Protein AF-A0A4U7D813-F1 (afdb_monomer_lite)

Sequence (169 aa):
VTGLTIDGTGNRTRDPEAARRRAEEAAQGSETESWDTNIQLGYGYGDAGIRGLNAPGLFIDDVAIDTNASGVLLRDGSDAVIRDIEVNGTGEWDDGFMGITGMESRVTVTNGTFTNGRDGIYLHRADGSIVRNSTFRRNRYGVHLMYTGDALIADNSFRDEIFAGITVM

Foldseek 3Di:
DADEEFEDQDQFQADVVLQVVCCVVCVVDDPVVVVLSNCCRRHQPGGEREEAAVAAEAEAEHYEYEDQHEDYHYDDAYEYEHELYEYAHDLDQVSGAEPYEADCYAYEYAAYEAEDYAEPYEYAVREQHEHANYEYYNYCEDYEAHVYYNYHYYHYHYDHHPHYPYDHD

Secondary structure (DSSP, 8-state):
-EEEEE----S-SS-HHHHHHHHHHHTTS-HHHHHHHHHHHHHHSS-EEEEEES-TTEEEEEEEEE-SSEEEEEESS-EEEEEEEEEE--SSTTTS--SEEEES-EEEEES-EEESSSEEEEEES-TT-EEES-EEES-SEEEEEES--S-EEES-EEES-SSEEEEE-

pLDDT: mean 89.69, std 14.33, range [49.78, 98.94]

Radius of gyration: 14.77 Å; chains: 1; bounding box: 44×34×33 Å

Structure (mmCIF, N/CA/C/O backbone):
data_AF-A0A4U7D813-F1
#
_entry.id   AF-A0A4U7D813-F1
#
loop_
_atom_site.group_PDB
_atom_site.id
_atom_site.type_symbol
_atom_site.label_atom_id
_atom_site.label_alt_id
_atom_site.label_comp_id
_atom_site.label_asym_id
_atom_site.label_entity_id
_atom_site.label_seq_id
_atom_site.pdbx_PDB_ins_code
_atom_site.Cartn_x
_atom_site.Cartn_y
_atom_site.Cartn_z
_atom_site.occupancy
_atom_site.B_iso_or_equiv
_atom_site.auth_seq_id
_atom_site.auth_comp_id
_atom_site.auth_asym_id
_atom_site.auth_atom_id
_atom_site.pdbx_PDB_model_num
ATOM 1 N N . VAL A 1 1 ? -3.613 5.170 14.139 1.00 94.06 1 VAL A N 1
ATOM 2 C CA . VAL A 1 1 ? -3.940 6.564 13.765 1.00 94.06 1 VAL A CA 1
ATOM 3 C C . VAL A 1 1 ? -5.321 6.594 13.138 1.00 94.06 1 VAL A C 1
ATOM 5 O O . VAL A 1 1 ? -5.686 5.597 12.526 1.00 94.06 1 VAL A O 1
ATOM 8 N N . THR A 1 2 ? -6.085 7.674 13.319 1.00 97.81 2 THR A N 1
ATOM 9 C CA . THR A 1 2 ? -7.425 7.788 12.725 1.00 97.81 2 THR A CA 1
ATOM 10 C C . THR A 1 2 ? -7.845 9.229 12.452 1.00 97.81 2 THR A C 1
ATOM 12 O O . THR A 1 2 ? -7.371 10.124 13.157 1.00 97.81 2 THR A O 1
ATOM 15 N N . GLY A 1 3 ? -8.693 9.440 11.440 1.00 97.06 3 GLY A N 1
ATOM 16 C CA . GLY A 1 3 ? -9.300 10.728 11.090 1.00 97.06 3 GLY A CA 1
ATOM 17 C C . GLY A 1 3 ? -8.311 11.733 10.503 1.00 97.06 3 GLY A C 1
ATOM 18 O O . GLY A 1 3 ? -8.385 12.923 10.814 1.00 97.06 3 GLY A O 1
ATOM 19 N N . LEU A 1 4 ? -7.324 11.258 9.737 1.00 98.00 4 LEU A N 1
ATOM 20 C CA . LEU A 1 4 ? -6.238 12.094 9.216 1.00 98.00 4 LEU A CA 1
ATOM 21 C C . LEU A 1 4 ? -6.374 12.335 7.712 1.00 98.00 4 LEU A C 1
ATOM 23 O O . LEU A 1 4 ? -6.692 11.429 6.949 1.00 98.00 4 LEU A O 1
ATOM 27 N N . THR A 1 5 ? -6.013 13.541 7.283 1.00 98.12 5 THR A N 1
ATOM 28 C CA . THR A 1 5 ? -5.719 13.854 5.882 1.00 98.12 5 THR A CA 1
ATOM 29 C C . THR A 1 5 ? -4.242 14.203 5.778 1.00 98.12 5 THR A C 1
ATOM 31 O O . THR A 1 5 ? -3.755 15.049 6.529 1.00 98.12 5 THR A O 1
ATOM 34 N N . ILE A 1 6 ? -3.527 13.516 4.894 1.00 97.75 6 ILE A N 1
ATOM 35 C CA . ILE A 1 6 ? -2.086 13.656 4.698 1.00 97.75 6 ILE A CA 1
ATOM 36 C C . ILE A 1 6 ? -1.843 14.138 3.269 1.00 97.75 6 ILE A C 1
ATOM 38 O O . ILE A 1 6 ? -2.265 13.494 2.311 1.00 97.75 6 ILE A O 1
ATOM 42 N N . ASP A 1 7 ? -1.124 15.248 3.143 1.00 94.19 7 ASP A N 1
ATOM 43 C CA . ASP A 1 7 ? -0.600 15.772 1.885 1.00 94.19 7 ASP A CA 1
ATOM 44 C C . ASP A 1 7 ? 0.922 15.988 1.995 1.00 94.19 7 ASP A C 1
ATOM 46 O O . ASP A 1 7 ? 1.508 15.912 3.078 1.00 94.19 7 ASP A O 1
ATOM 50 N N . GLY A 1 8 ? 1.596 16.192 0.859 1.00 80.56 8 GLY A N 1
ATOM 51 C CA . GLY A 1 8 ? 3.001 16.615 0.856 1.00 80.56 8 GLY A CA 1
ATOM 52 C C . GLY A 1 8 ? 3.993 15.577 1.394 1.00 80.56 8 GLY A C 1
ATOM 53 O O . GLY A 1 8 ? 4.974 15.935 2.041 1.00 80.56 8 GLY A O 1
ATOM 54 N N . THR A 1 9 ? 3.789 14.293 1.095 1.00 83.62 9 THR A N 1
ATOM 55 C CA . THR A 1 9 ? 4.578 13.156 1.616 1.00 83.62 9 THR A CA 1
ATOM 56 C C . THR A 1 9 ? 6.061 13.122 1.219 1.00 83.62 9 THR A C 1
ATOM 58 O O . THR A 1 9 ? 6.755 12.189 1.605 1.00 83.62 9 THR A O 1
ATOM 61 N N . GLY A 1 10 ? 6.549 14.092 0.438 1.00 83.25 10 GLY A N 1
ATOM 62 C CA . GLY A 1 10 ? 7.838 14.034 -0.260 1.00 83.25 10 GLY A CA 1
ATOM 63 C C . GLY A 1 10 ? 7.727 13.331 -1.615 1.00 83.25 10 GLY A C 1
ATOM 64 O O . GLY A 1 10 ? 6.715 12.698 -1.895 1.00 83.25 10 GLY A O 1
ATOM 65 N N . ASN A 1 11 ? 8.747 13.472 -2.470 1.00 83.31 11 ASN A N 1
ATOM 66 C CA . ASN A 1 11 ? 8.736 13.001 -3.864 1.00 83.31 11 ASN A CA 1
ATOM 67 C C . ASN A 1 11 ? 9.762 11.896 -4.162 1.00 83.31 11 ASN A C 1
ATOM 69 O O . ASN A 1 11 ? 9.973 11.540 -5.324 1.00 83.31 11 ASN A O 1
ATOM 73 N N . ARG A 1 12 ? 10.439 11.359 -3.141 1.00 81.81 12 ARG A N 1
ATOM 74 C CA . ARG A 1 12 ? 11.430 10.303 -3.340 1.00 81.81 12 ARG A CA 1
ATOM 75 C C . ARG A 1 12 ? 10.734 8.952 -3.455 1.00 81.81 12 ARG A C 1
ATOM 77 O O . ARG A 1 12 ? 10.536 8.269 -2.460 1.00 81.81 12 ARG A O 1
ATOM 84 N N . THR A 1 13 ? 10.401 8.536 -4.671 1.00 76.00 13 THR A N 1
ATOM 85 C CA . THR A 1 13 ? 9.766 7.228 -4.919 1.00 76.00 13 THR A CA 1
ATOM 86 C C . THR A 1 13 ? 10.737 6.060 -4.725 1.00 76.00 13 THR A C 1
ATOM 88 O O . THR A 1 13 ? 10.358 5.024 -4.196 1.00 76.00 13 THR A O 1
ATOM 91 N N . ARG A 1 14 ? 12.020 6.228 -5.067 1.00 77.19 14 ARG A N 1
ATOM 92 C CA . ARG A 1 14 ? 13.099 5.268 -4.768 1.00 77.19 14 ARG A CA 1
ATOM 93 C C . ARG A 1 14 ? 14.258 5.970 -4.070 1.00 77.19 14 ARG A C 1
ATOM 95 O O . ARG A 1 14 ? 14.617 7.073 -4.474 1.00 77.19 14 ARG A O 1
ATOM 102 N N . ASP A 1 15 ? 14.871 5.335 -3.071 1.00 70.44 15 ASP A N 1
ATOM 103 C CA . ASP A 1 15 ? 16.081 5.857 -2.424 1.00 70.44 15 ASP A CA 1
ATOM 104 C C . ASP A 1 15 ? 17.351 5.391 -3.170 1.00 70.44 15 ASP A C 1
ATOM 106 O O . ASP A 1 15 ? 17.708 4.208 -3.107 1.00 70.44 15 ASP A O 1
ATOM 110 N N . PRO A 1 16 ? 18.053 6.297 -3.882 1.00 64.81 16 PRO A N 1
ATOM 111 C CA . PRO A 1 16 ? 19.234 5.942 -4.660 1.00 64.81 16 PRO A CA 1
ATOM 112 C C . PRO A 1 16 ? 20.452 5.579 -3.797 1.00 64.81 16 PRO A C 1
ATOM 114 O O . PRO A 1 16 ? 21.296 4.811 -4.258 1.00 64.81 16 PRO A O 1
ATOM 117 N N . GLU A 1 17 ? 20.567 6.082 -2.563 1.00 64.81 17 GLU A N 1
ATOM 118 C CA . GLU A 1 17 ? 21.676 5.735 -1.663 1.00 64.81 17 GLU A CA 1
ATOM 119 C C . GLU A 1 17 ? 21.472 4.357 -1.037 1.00 64.81 17 GLU A C 1
ATOM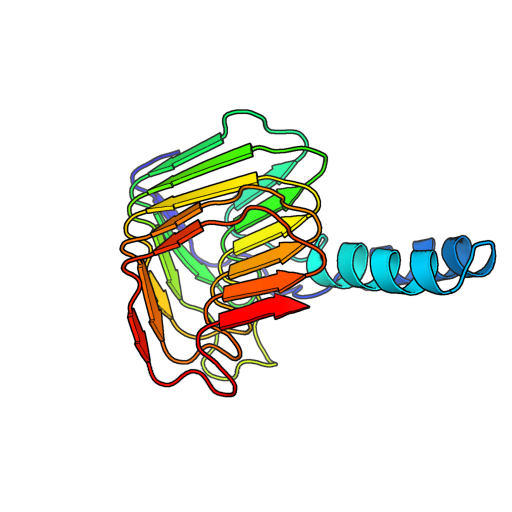 121 O O . GLU A 1 17 ? 22.415 3.563 -0.972 1.00 64.81 17 GLU A O 1
ATOM 126 N N . ALA A 1 18 ? 20.235 4.038 -0.639 1.00 62.31 18 ALA A N 1
ATOM 127 C CA . ALA A 1 18 ? 19.882 2.696 -0.185 1.00 62.31 18 ALA A CA 1
ATOM 128 C C . ALA A 1 18 ? 20.141 1.656 -1.287 1.00 62.31 18 ALA A C 1
ATOM 130 O O . ALA A 1 18 ? 20.761 0.626 -1.018 1.00 62.31 18 ALA A O 1
ATOM 131 N N . ALA A 1 19 ? 19.748 1.964 -2.528 1.00 60.00 19 ALA A N 1
ATOM 132 C CA . ALA A 1 19 ? 20.030 1.122 -3.686 1.00 60.00 19 ALA A CA 1
ATOM 133 C C . ALA A 1 19 ? 21.544 0.946 -3.928 1.00 60.00 19 ALA A C 1
ATOM 135 O O . ALA A 1 19 ? 22.003 -0.174 -4.142 1.00 60.00 19 ALA A O 1
ATOM 136 N N . ARG A 1 20 ? 22.344 2.023 -3.838 1.00 62.91 20 ARG A N 1
ATOM 137 C CA . ARG A 1 20 ? 23.806 1.974 -4.040 1.00 62.91 20 ARG A CA 1
ATOM 138 C C . ARG A 1 20 ? 24.540 1.145 -2.988 1.00 62.91 20 ARG A C 1
ATOM 140 O O . ARG A 1 20 ? 25.268 0.227 -3.348 1.00 62.91 20 ARG A O 1
ATOM 147 N N . ARG A 1 21 ? 24.325 1.443 -1.703 1.00 63.28 21 ARG A N 1
ATOM 148 C CA . ARG A 1 21 ? 25.046 0.820 -0.576 1.00 63.28 21 ARG A CA 1
ATOM 149 C C . ARG A 1 21 ? 24.905 -0.701 -0.554 1.00 63.28 21 ARG A C 1
ATOM 151 O O . ARG A 1 21 ? 25.781 -1.398 -0.069 1.00 63.28 21 ARG A O 1
ATOM 158 N N . ARG A 1 22 ? 23.793 -1.224 -1.065 1.00 57.97 22 ARG A N 1
ATOM 159 C CA . ARG A 1 22 ? 23.518 -2.661 -1.065 1.00 57.97 22 ARG A CA 1
ATOM 160 C C . ARG A 1 22 ? 23.731 -3.323 -2.423 1.00 57.97 22 ARG A C 1
ATOM 162 O O . ARG A 1 22 ? 23.943 -4.524 -2.428 1.00 57.97 22 ARG A O 1
ATOM 169 N N . ALA A 1 23 ? 23.778 -2.593 -3.543 1.00 57.34 23 ALA A N 1
ATOM 170 C CA . ALA A 1 23 ? 24.362 -3.128 -4.780 1.00 57.34 23 ALA A CA 1
ATOM 171 C C . ALA A 1 23 ? 25.821 -3.576 -4.548 1.00 57.34 23 ALA A C 1
ATOM 173 O O . ALA A 1 23 ? 26.259 -4.589 -5.086 1.00 57.34 23 ALA A O 1
ATOM 174 N N . GLU A 1 24 ? 26.539 -2.866 -3.674 1.00 61.91 24 GLU A N 1
ATOM 175 C CA . GLU A 1 24 ? 27.885 -3.226 -3.208 1.00 61.91 24 GLU A CA 1
ATOM 176 C C . GLU A 1 24 ? 27.910 -4.488 -2.318 1.00 61.91 24 GLU A C 1
ATOM 178 O O . GLU A 1 24 ? 28.897 -5.226 -2.318 1.00 61.91 24 GLU A O 1
ATOM 183 N N . GLU A 1 25 ? 26.827 -4.776 -1.591 1.00 57.34 25 GLU A N 1
ATOM 184 C CA . GLU A 1 25 ? 26.694 -5.979 -0.755 1.00 57.34 25 GLU A CA 1
ATOM 185 C C . GLU A 1 25 ? 26.150 -7.187 -1.531 1.00 57.34 25 GLU A C 1
ATOM 187 O O . GLU A 1 25 ? 26.636 -8.300 -1.360 1.00 57.34 25 GLU A O 1
ATOM 192 N N . ALA A 1 26 ? 25.194 -6.978 -2.438 1.00 52.91 26 ALA A N 1
ATOM 193 C CA . ALA A 1 26 ? 24.632 -8.000 -3.317 1.00 52.91 26 ALA A CA 1
ATOM 194 C C . ALA A 1 26 ? 25.655 -8.507 -4.345 1.00 52.91 26 ALA A C 1
ATOM 196 O O . ALA A 1 26 ? 25.600 -9.670 -4.731 1.00 52.91 26 ALA A O 1
ATOM 197 N N . ALA A 1 27 ? 26.643 -7.686 -4.724 1.00 59.50 27 ALA A N 1
ATOM 198 C CA . ALA A 1 27 ? 27.811 -8.129 -5.490 1.00 59.50 27 ALA A CA 1
ATOM 199 C C . ALA A 1 27 ? 28.643 -9.219 -4.772 1.00 59.50 27 ALA A C 1
ATOM 201 O O . ALA A 1 27 ? 29.534 -9.807 -5.383 1.00 59.50 27 ALA A O 1
ATOM 202 N N . GLN A 1 28 ? 28.361 -9.493 -3.492 1.00 59.00 28 GLN A N 1
ATOM 203 C CA . GLN A 1 28 ? 28.998 -10.532 -2.680 1.00 59.00 28 GLN A CA 1
ATOM 204 C C . GLN A 1 28 ? 28.072 -11.746 -2.414 1.00 59.00 28 GLN A C 1
ATOM 206 O O . GLN A 1 28 ? 28.508 -12.684 -1.749 1.00 59.00 28 GLN A O 1
ATOM 211 N N . GLY A 1 29 ? 26.830 -11.754 -2.930 1.00 53.19 29 GLY A N 1
ATOM 212 C CA . GLY A 1 29 ? 25.809 -12.804 -2.732 1.00 53.19 29 GLY A CA 1
ATOM 213 C C . GLY A 1 29 ? 25.258 -13.410 -4.038 1.00 53.19 29 GLY A C 1
ATOM 214 O O . GLY A 1 29 ? 25.739 -13.101 -5.128 1.00 53.19 29 GLY A O 1
ATOM 215 N N . SER A 1 30 ? 24.267 -14.308 -3.951 1.00 52.62 30 SER A N 1
ATOM 216 C CA . SER A 1 30 ? 23.694 -15.019 -5.117 1.00 52.62 30 SER A CA 1
ATOM 217 C C . SER A 1 30 ? 22.715 -14.165 -5.955 1.00 52.62 30 SER A C 1
ATOM 219 O O . SER A 1 30 ? 22.130 -13.200 -5.464 1.00 52.62 30 SER A O 1
ATOM 221 N N . GLU A 1 31 ? 22.480 -14.519 -7.231 1.00 51.88 31 GLU A N 1
ATOM 222 C CA . GLU A 1 31 ? 21.606 -13.752 -8.152 1.00 51.88 31 GLU A CA 1
ATOM 223 C C . GLU A 1 31 ? 20.151 -13.604 -7.663 1.00 51.88 31 GLU A C 1
ATOM 225 O O . GLU A 1 31 ? 19.519 -12.570 -7.893 1.00 51.88 31 GLU A O 1
ATOM 230 N N . THR A 1 32 ? 19.615 -14.606 -6.961 1.00 49.78 32 THR A N 1
ATOM 231 C CA . THR A 1 32 ? 18.248 -14.576 -6.411 1.00 49.78 32 THR A CA 1
ATOM 232 C C . THR A 1 32 ? 18.147 -13.640 -5.203 1.00 49.78 32 THR A C 1
ATOM 234 O O . THR A 1 32 ? 17.170 -12.905 -5.082 1.00 49.78 32 THR A O 1
ATOM 237 N N . GLU A 1 33 ? 19.184 -13.593 -4.358 1.00 55.56 33 GLU A N 1
ATOM 238 C CA . GLU A 1 33 ? 19.300 -12.616 -3.264 1.00 55.56 33 GLU A CA 1
ATOM 239 C C . GLU A 1 33 ? 19.462 -11.190 -3.808 1.00 55.56 33 GLU A C 1
ATOM 241 O O . GLU A 1 33 ? 18.896 -10.252 -3.254 1.00 55.56 33 GLU A O 1
ATOM 246 N N . SER A 1 34 ? 20.166 -11.020 -4.930 1.00 57.56 34 SER A N 1
ATOM 247 C CA . SER A 1 34 ? 20.371 -9.732 -5.609 1.00 57.56 34 SER A CA 1
ATOM 248 C C . SER A 1 34 ? 19.060 -9.093 -6.091 1.00 57.56 34 SER A C 1
ATOM 250 O O . SER A 1 34 ? 18.834 -7.898 -5.879 1.00 57.56 34 SER A O 1
ATOM 252 N N . TRP A 1 35 ? 18.161 -9.866 -6.710 1.00 53.62 35 TRP A N 1
ATOM 253 C CA . TRP A 1 35 ? 16.882 -9.339 -7.198 1.00 53.62 35 TRP A CA 1
ATOM 254 C C . TRP A 1 35 ? 15.901 -9.017 -6.062 1.00 53.62 35 TRP A C 1
ATOM 256 O O . TRP A 1 35 ? 15.318 -7.932 -6.053 1.00 53.62 35 TRP A O 1
ATOM 266 N N . ASP A 1 36 ? 15.773 -9.916 -5.082 1.00 64.50 36 ASP A N 1
ATOM 267 C CA . ASP A 1 36 ? 14.957 -9.714 -3.874 1.00 64.50 36 ASP A CA 1
ATOM 268 C C . ASP A 1 36 ? 15.396 -8.433 -3.142 1.00 64.50 36 ASP A C 1
ATOM 270 O O . ASP A 1 36 ? 14.598 -7.537 -2.867 1.00 64.50 36 ASP A O 1
ATOM 274 N N . THR A 1 37 ? 16.710 -8.268 -2.986 1.00 58.22 37 THR A N 1
ATOM 275 C CA . THR A 1 37 ? 17.334 -7.076 -2.405 1.00 58.22 37 THR A CA 1
ATOM 276 C C . THR A 1 37 ? 17.029 -5.807 -3.212 1.00 58.22 37 THR A C 1
ATOM 278 O O . THR A 1 37 ? 16.680 -4.775 -2.636 1.00 58.22 37 THR A O 1
ATOM 281 N N . ASN A 1 38 ? 17.090 -5.856 -4.548 1.00 60.94 38 ASN A N 1
ATOM 282 C CA . ASN A 1 38 ? 16.768 -4.708 -5.408 1.00 60.94 38 ASN A CA 1
ATOM 283 C C . ASN A 1 38 ? 15.314 -4.239 -5.262 1.00 60.94 38 ASN A C 1
ATOM 285 O O . ASN A 1 38 ? 15.048 -3.035 -5.288 1.00 60.94 38 ASN A O 1
ATOM 289 N N . ILE A 1 39 ? 14.377 -5.170 -5.094 1.00 65.50 39 ILE A N 1
ATOM 290 C CA . ILE A 1 39 ? 12.973 -4.857 -4.828 1.00 65.50 39 ILE A CA 1
ATOM 291 C C . ILE A 1 39 ? 12.814 -4.225 -3.449 1.00 65.50 39 ILE A C 1
ATOM 293 O O . ILE A 1 39 ? 12.203 -3.161 -3.339 1.00 65.50 39 ILE A O 1
ATOM 297 N N . GLN A 1 40 ? 13.410 -4.821 -2.417 1.00 63.00 40 GLN A N 1
ATOM 298 C CA . GLN A 1 40 ? 13.321 -4.298 -1.056 1.00 63.00 40 GLN A CA 1
ATOM 299 C C . GLN A 1 40 ? 13.865 -2.878 -0.931 1.00 63.00 40 GLN A C 1
ATOM 301 O O . GLN A 1 40 ? 13.299 -2.040 -0.232 1.00 63.00 40 GLN A O 1
ATOM 306 N N . LEU A 1 41 ? 14.939 -2.567 -1.649 1.00 59.50 41 LEU A N 1
ATOM 307 C CA . LEU A 1 41 ? 15.565 -1.249 -1.601 1.00 59.50 41 LEU A CA 1
ATOM 308 C C . LEU A 1 41 ? 14.872 -0.246 -2.508 1.00 59.50 41 LEU A C 1
ATOM 310 O O . LEU A 1 41 ? 14.638 0.897 -2.117 1.00 59.50 41 LEU A O 1
ATOM 314 N N . GLY A 1 42 ? 14.520 -0.691 -3.714 1.00 66.25 42 GLY A N 1
ATOM 315 C CA . GLY A 1 42 ? 13.818 0.123 -4.687 1.00 66.25 42 GLY A CA 1
ATOM 316 C C . GLY A 1 42 ? 12.422 0.497 -4.211 1.00 66.25 42 GLY A C 1
ATOM 317 O O . GLY A 1 42 ? 11.986 1.602 -4.509 1.00 66.25 42 GLY A O 1
ATOM 318 N N . TYR A 1 43 ? 11.736 -0.386 -3.478 1.00 79.12 43 TYR A N 1
ATOM 319 C CA . TYR A 1 43 ? 10.355 -0.188 -3.035 1.00 79.12 43 TYR A CA 1
ATOM 320 C C . TYR A 1 43 ? 10.191 0.122 -1.549 1.00 79.12 43 TYR A C 1
ATOM 322 O O . TYR A 1 43 ? 9.235 0.788 -1.166 1.00 79.12 43 TYR A O 1
ATOM 330 N N . GLY A 1 44 ? 11.150 -0.263 -0.712 1.00 77.69 44 GLY A N 1
ATOM 331 C CA . GLY A 1 44 ? 11.031 -0.140 0.736 1.00 77.69 44 GLY A CA 1
ATOM 332 C C . GLY A 1 44 ? 11.613 1.129 1.367 1.00 77.69 44 GLY A C 1
ATOM 333 O O . GLY A 1 44 ? 11.529 1.285 2.579 1.00 77.69 44 GLY A O 1
ATOM 334 N N . TYR A 1 45 ? 12.269 2.020 0.626 1.00 81.75 45 TYR A N 1
ATOM 335 C CA . TYR A 1 45 ? 13.003 3.150 1.235 1.00 81.75 45 TYR A CA 1
ATOM 336 C C . TYR A 1 45 ? 12.583 4.527 0.704 1.00 81.75 45 TYR A C 1
ATOM 338 O O . TYR A 1 45 ? 13.148 5.545 1.103 1.00 81.75 45 TYR A O 1
ATOM 346 N N . GLY A 1 46 ? 11.569 4.570 -0.162 1.00 85.06 46 GLY A N 1
ATOM 347 C CA . GLY A 1 46 ? 10.969 5.814 -0.628 1.00 85.06 46 GLY A CA 1
ATOM 348 C C . GLY A 1 46 ? 10.180 6.544 0.460 1.00 85.06 46 GLY A C 1
ATOM 349 O O . GLY A 1 46 ? 9.848 5.996 1.515 1.00 85.06 46 GLY A O 1
ATOM 350 N N . ASP A 1 47 ? 9.894 7.811 0.200 1.00 92.50 47 ASP A N 1
ATOM 351 C CA . ASP A 1 47 ? 8.973 8.663 0.946 1.00 92.50 47 ASP A CA 1
ATOM 352 C C . ASP A 1 47 ? 7.592 8.013 1.095 1.00 92.50 47 ASP A C 1
ATOM 354 O O . ASP A 1 47 ? 7.153 7.232 0.244 1.00 92.50 47 ASP A O 1
ATOM 358 N N . ALA A 1 48 ? 6.943 8.275 2.231 1.00 95.62 48 ALA A N 1
ATOM 359 C CA . ALA A 1 48 ? 5.612 7.756 2.495 1.00 95.62 48 ALA A CA 1
ATOM 360 C C . ALA A 1 48 ? 4.815 8.668 3.427 1.00 95.62 48 ALA A C 1
ATOM 362 O O . ALA A 1 48 ? 5.396 9.271 4.330 1.00 95.62 48 ALA A O 1
ATOM 363 N N . GLY A 1 49 ? 3.492 8.697 3.257 1.00 96.75 49 GLY A N 1
ATOM 364 C CA . GLY A 1 49 ? 2.594 9.377 4.194 1.00 96.75 49 GLY A CA 1
ATOM 365 C C . GLY A 1 49 ? 2.627 8.749 5.588 1.00 96.75 49 GLY A C 1
ATOM 366 O O . GLY A 1 49 ? 2.733 9.454 6.589 1.00 96.75 49 GLY A O 1
ATOM 367 N N . ILE A 1 50 ? 2.608 7.415 5.660 1.00 97.38 50 ILE A N 1
ATOM 368 C CA . ILE A 1 50 ? 2.762 6.662 6.911 1.00 97.38 50 ILE A CA 1
ATOM 369 C C . ILE A 1 50 ? 3.842 5.595 6.733 1.00 97.38 50 ILE A C 1
ATOM 371 O O . ILE A 1 50 ? 3.769 4.774 5.821 1.00 97.38 50 ILE A O 1
ATOM 375 N N . ARG A 1 51 ? 4.824 5.565 7.642 1.00 95.81 51 ARG A N 1
ATOM 376 C CA . ARG A 1 51 ? 5.827 4.492 7.723 1.00 95.81 51 ARG A CA 1
ATOM 377 C C . ARG A 1 51 ? 5.653 3.688 9.008 1.00 95.81 51 ARG A C 1
ATOM 379 O O . ARG A 1 51 ? 5.721 4.253 10.096 1.00 95.81 51 ARG A O 1
ATOM 386 N N . GLY A 1 52 ? 5.476 2.378 8.875 1.00 96.50 52 GLY A N 1
ATOM 387 C CA . GLY A 1 52 ? 5.578 1.411 9.967 1.00 96.50 52 GLY A CA 1
ATOM 388 C C . GLY A 1 52 ? 6.879 0.629 9.829 1.00 96.50 52 GLY A C 1
ATOM 389 O O . GLY A 1 52 ? 7.026 -0.164 8.904 1.00 96.50 52 GLY A O 1
ATOM 390 N N . LEU A 1 53 ? 7.838 0.881 10.716 1.00 95.25 53 LEU A N 1
ATOM 391 C CA . LEU A 1 53 ? 9.128 0.189 10.743 1.00 95.25 53 LEU A CA 1
ATOM 392 C C . LEU A 1 53 ? 9.216 -0.560 12.068 1.00 95.25 53 LEU A C 1
ATOM 394 O O . LEU A 1 53 ? 9.194 0.092 13.114 1.00 95.25 53 LEU A O 1
ATOM 398 N N . ASN A 1 54 ? 9.272 -1.895 12.028 1.00 95.88 54 ASN A N 1
ATOM 399 C CA . ASN A 1 54 ? 9.163 -2.736 13.225 1.00 95.88 54 ASN A CA 1
ATOM 400 C C . ASN A 1 54 ? 7.967 -2.312 14.109 1.00 95.88 54 ASN A C 1
ATOM 402 O O . ASN A 1 54 ? 8.098 -2.026 15.301 1.00 95.88 54 ASN A O 1
ATOM 406 N N . ALA A 1 55 ? 6.801 -2.184 13.476 1.00 96.88 55 ALA A N 1
ATOM 407 C CA . ALA A 1 55 ? 5.587 -1.638 14.067 1.00 96.88 55 ALA A CA 1
ATOM 408 C C . ALA A 1 55 ? 4.477 -2.701 14.089 1.00 96.88 55 ALA A C 1
ATOM 410 O O . ALA A 1 55 ? 3.559 -2.636 13.269 1.00 96.88 55 ALA A O 1
ATOM 411 N N . PRO A 1 56 ? 4.555 -3.698 14.989 1.00 95.75 56 PRO A N 1
ATOM 412 C CA . PRO A 1 56 ? 3.502 -4.692 15.107 1.00 95.75 56 PRO A CA 1
ATOM 413 C C . PRO A 1 56 ? 2.217 -4.074 15.675 1.00 95.75 56 PRO A C 1
ATOM 415 O O . PRO A 1 56 ? 2.263 -3.231 16.576 1.00 95.75 56 PRO A O 1
ATOM 418 N N . GLY A 1 57 ? 1.063 -4.501 15.165 1.00 95.00 57 GLY A N 1
ATOM 419 C CA . GLY A 1 57 ? -0.251 -4.023 15.592 1.00 95.00 57 GLY A CA 1
ATOM 420 C C . GLY A 1 57 ? -0.594 -2.596 15.157 1.00 95.00 57 GLY A C 1
ATOM 421 O O . GLY A 1 57 ? -1.411 -1.939 15.812 1.00 95.00 57 GLY A O 1
ATOM 422 N N . LEU A 1 58 ? 0.009 -2.081 14.079 1.00 98.31 58 LEU A N 1
ATOM 423 C CA . LEU A 1 58 ? -0.328 -0.754 13.569 1.00 98.31 58 LEU A CA 1
ATOM 424 C C . LEU A 1 58 ? -1.781 -0.730 13.071 1.00 98.31 58 LEU A C 1
ATOM 426 O O . LEU A 1 58 ? -2.175 -1.480 12.185 1.00 98.31 58 LEU A O 1
ATOM 430 N N . PHE A 1 59 ? -2.582 0.182 13.610 1.00 98.56 59 PHE A N 1
ATOM 431 C CA . PHE A 1 59 ? -3.961 0.385 13.175 1.00 98.56 59 PHE A CA 1
ATOM 432 C C . PHE A 1 59 ? -4.104 1.725 12.451 1.00 98.56 59 PHE A C 1
ATOM 434 O O . PHE A 1 59 ? -3.746 2.764 13.014 1.00 98.56 59 PHE A O 1
ATOM 441 N N . ILE A 1 60 ? -4.610 1.710 11.219 1.00 98.69 60 ILE A N 1
ATOM 442 C CA . ILE A 1 60 ? -4.894 2.892 10.391 1.00 98.69 60 ILE A CA 1
ATOM 443 C C . ILE A 1 60 ? -6.380 2.843 10.034 1.00 98.69 60 ILE A C 1
ATOM 445 O O . ILE A 1 60 ? -6.848 1.834 9.517 1.00 98.69 60 ILE A O 1
ATOM 449 N N . ASP A 1 61 ? -7.122 3.902 10.335 1.00 98.81 61 ASP A N 1
ATOM 450 C CA . ASP A 1 61 ? -8.584 3.905 10.232 1.00 98.81 61 ASP A CA 1
ATOM 451 C C . ASP A 1 61 ? -9.078 5.282 9.808 1.00 98.81 61 ASP A C 1
ATOM 453 O O . ASP A 1 61 ? -8.770 6.241 10.507 1.00 98.81 61 ASP A O 1
ATOM 457 N N . ASP A 1 62 ? -9.833 5.404 8.721 1.00 98.75 62 ASP A N 1
ATOM 458 C CA . ASP A 1 62 ? -10.325 6.706 8.236 1.00 98.75 62 ASP A CA 1
ATOM 459 C C . ASP A 1 62 ? -9.169 7.689 7.964 1.00 98.75 62 ASP A C 1
ATOM 461 O O . ASP A 1 62 ? -8.923 8.653 8.698 1.00 98.75 62 ASP A O 1
ATOM 465 N N . VAL A 1 63 ? -8.365 7.370 6.948 1.00 98.81 63 VAL A N 1
ATOM 466 C CA . VAL A 1 63 ? -7.207 8.182 6.555 1.00 98.81 63 VAL A CA 1
ATOM 467 C C . VAL A 1 63 ? -7.212 8.417 5.053 1.00 98.81 63 VAL A C 1
ATOM 469 O O . VAL A 1 63 ? -7.266 7.467 4.278 1.00 98.81 63 VAL A O 1
ATOM 472 N N . ALA A 1 64 ? -7.073 9.676 4.647 1.00 98.81 64 ALA A N 1
ATOM 473 C CA . ALA A 1 64 ? -6.897 10.071 3.254 1.00 98.81 64 ALA A CA 1
ATOM 474 C C . ALA A 1 64 ? -5.457 10.540 3.005 1.00 98.81 64 ALA A C 1
ATOM 476 O O . ALA A 1 64 ? -4.913 11.317 3.792 1.00 98.81 64 ALA A O 1
AT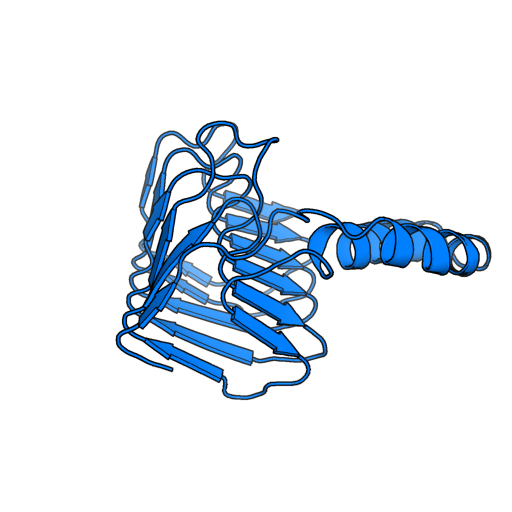OM 477 N N . ILE A 1 65 ? -4.840 10.080 1.917 1.00 98.56 65 ILE A N 1
ATOM 478 C CA . ILE A 1 65 ? -3.463 10.414 1.540 1.00 98.56 65 ILE A CA 1
ATOM 479 C C . ILE A 1 65 ? -3.419 10.836 0.069 1.00 98.56 65 ILE A C 1
ATOM 481 O O . ILE A 1 65 ? -3.754 10.041 -0.808 1.00 98.56 65 ILE A O 1
ATOM 485 N N . ASP A 1 66 ? -2.947 12.053 -0.200 1.00 97.75 66 ASP A N 1
ATOM 486 C CA . ASP A 1 66 ? -2.575 12.504 -1.547 1.00 97.75 66 ASP A CA 1
ATOM 487 C C . ASP A 1 66 ? -1.046 12.548 -1.658 1.00 97.75 66 ASP A C 1
ATOM 489 O O . ASP A 1 66 ? -0.358 13.206 -0.868 1.00 97.75 66 ASP A O 1
ATOM 493 N N . THR A 1 67 ? -0.494 11.755 -2.577 1.00 95.00 67 THR A N 1
ATOM 494 C CA . THR A 1 67 ? 0.942 11.481 -2.617 1.00 95.00 67 THR A CA 1
ATOM 495 C C . THR A 1 67 ? 1.437 11.159 -4.020 1.00 95.00 67 THR A C 1
ATOM 497 O O . THR A 1 67 ? 0.784 10.482 -4.806 1.00 95.00 67 THR A O 1
ATOM 500 N N . ASN A 1 68 ? 2.658 11.587 -4.328 1.00 92.94 68 ASN A N 1
ATOM 501 C CA . ASN A 1 68 ? 3.429 11.061 -5.455 1.00 92.94 68 ASN A CA 1
ATOM 502 C C . ASN A 1 68 ? 4.433 9.970 -5.048 1.00 92.94 68 ASN A C 1
ATOM 504 O O . ASN A 1 68 ? 5.077 9.380 -5.910 1.00 92.94 68 ASN A O 1
ATOM 508 N N . ALA A 1 69 ? 4.561 9.689 -3.754 1.00 93.31 69 ALA A N 1
ATOM 509 C CA . ALA A 1 69 ? 5.379 8.625 -3.192 1.00 93.31 69 ALA A CA 1
ATOM 510 C C . ALA A 1 69 ? 4.483 7.487 -2.667 1.00 93.31 69 ALA A C 1
ATOM 512 O O . ALA A 1 69 ? 3.427 7.221 -3.243 1.00 93.31 69 ALA A O 1
ATOM 513 N N . SER A 1 70 ? 4.919 6.749 -1.638 1.00 95.00 70 SER A N 1
ATOM 514 C CA . SER A 1 70 ? 4.073 5.699 -1.057 1.00 95.00 70 SER A CA 1
ATOM 515 C C . SER A 1 70 ? 2.955 6.308 -0.208 1.00 95.00 70 SER A C 1
ATOM 517 O O . SER A 1 70 ? 3.195 7.244 0.554 1.00 95.00 70 SER A O 1
ATOM 519 N N . GLY A 1 71 ? 1.755 5.733 -0.216 1.00 97.56 71 GLY A N 1
ATOM 520 C CA . GLY A 1 71 ? 0.755 6.091 0.798 1.00 97.56 71 GLY A CA 1
ATOM 521 C C . GLY A 1 71 ? 1.175 5.568 2.173 1.00 97.56 71 GLY A C 1
ATOM 522 O O . GLY A 1 71 ? 1.504 6.330 3.086 1.00 97.56 71 GLY A O 1
ATOM 523 N N . VAL A 1 72 ? 1.239 4.241 2.289 1.00 98.19 72 VAL A N 1
ATOM 524 C CA . VAL A 1 72 ? 1.692 3.521 3.485 1.00 98.19 72 VAL A CA 1
ATOM 525 C C . VAL A 1 72 ? 2.862 2.613 3.131 1.00 98.19 72 VAL A C 1
ATOM 527 O O . VAL A 1 72 ? 2.819 1.889 2.140 1.00 98.19 72 VAL A O 1
ATOM 530 N N . LEU A 1 73 ? 3.898 2.612 3.961 1.00 97.19 73 LEU A N 1
ATOM 531 C CA . LEU A 1 73 ? 5.073 1.763 3.803 1.00 97.19 73 LEU A CA 1
ATOM 532 C C . LEU A 1 73 ? 5.332 0.983 5.094 1.00 97.19 73 LEU A C 1
ATOM 534 O O . LEU A 1 73 ? 5.584 1.583 6.139 1.00 97.19 73 LEU A O 1
ATOM 538 N N . LEU A 1 74 ? 5.292 -0.346 5.017 1.00 97.50 74 LEU A N 1
ATOM 539 C CA . LEU A 1 74 ? 5.503 -1.255 6.144 1.00 97.50 74 LEU A CA 1
ATOM 540 C C . LEU A 1 74 ? 6.704 -2.153 5.909 1.00 97.50 74 LEU A C 1
ATOM 542 O O . LEU A 1 74 ? 6.836 -2.742 4.831 1.00 97.50 74 LEU A O 1
ATOM 546 N N . ARG A 1 75 ? 7.570 -2.248 6.920 1.00 94.38 75 ARG A N 1
ATOM 547 C CA . ARG A 1 75 ? 8.827 -2.993 6.847 1.00 94.38 75 ARG A CA 1
ATOM 548 C C . ARG A 1 75 ? 9.249 -3.598 8.172 1.00 94.38 75 ARG A C 1
ATOM 550 O O . ARG A 1 75 ? 8.715 -3.258 9.228 1.00 94.38 75 ARG A O 1
ATOM 557 N N . ASP A 1 76 ? 10.287 -4.423 8.085 1.00 91.00 76 ASP A N 1
ATOM 558 C CA . ASP A 1 76 ? 11.033 -4.968 9.214 1.00 91.00 76 ASP A CA 1
ATOM 559 C C . ASP A 1 76 ? 10.112 -5.775 10.147 1.00 91.00 76 ASP A C 1
ATOM 561 O O . ASP A 1 76 ? 10.097 -5.574 11.359 1.00 91.00 76 ASP A O 1
ATOM 565 N N . GLY A 1 77 ? 9.295 -6.658 9.554 1.00 88.88 77 GLY A N 1
ATOM 566 C CA . GLY A 1 77 ? 8.380 -7.540 10.283 1.00 88.88 77 GLY A CA 1
ATOM 567 C C . GLY A 1 77 ? 7.155 -6.841 10.878 1.00 88.88 77 GLY A C 1
ATOM 568 O O . GLY A 1 77 ? 6.628 -7.300 11.889 1.00 88.88 77 GLY A O 1
ATOM 569 N N . SER A 1 78 ? 6.710 -5.727 10.292 1.00 96.50 78 SER A N 1
ATOM 570 C CA . SER A 1 78 ? 5.510 -5.022 10.757 1.00 96.50 78 SER A CA 1
ATOM 571 C C . SER A 1 78 ? 4.225 -5.787 10.419 1.00 96.50 78 SER A C 1
ATOM 573 O O . SER A 1 78 ? 4.170 -6.585 9.480 1.00 96.50 78 SER A O 1
ATOM 575 N N . ASP A 1 79 ? 3.147 -5.471 11.131 1.00 96.88 79 ASP A N 1
ATOM 576 C CA . ASP A 1 79 ? 1.794 -5.872 10.758 1.00 96.88 79 ASP A CA 1
ATOM 577 C C . ASP A 1 79 ? 0.831 -4.699 10.928 1.00 96.88 79 ASP A C 1
ATOM 579 O O . ASP A 1 79 ? 0.973 -3.889 11.849 1.00 96.88 79 ASP A O 1
ATOM 583 N N . ALA A 1 80 ? -0.125 -4.582 10.005 1.00 98.38 80 ALA A N 1
ATOM 584 C CA . ALA A 1 80 ? -1.112 -3.519 10.072 1.00 98.38 80 ALA A CA 1
ATOM 585 C C . ALA A 1 80 ? -2.526 -3.965 9.714 1.00 98.38 80 ALA A C 1
ATOM 587 O O . ALA A 1 80 ? -2.755 -4.711 8.758 1.00 98.38 80 ALA A O 1
ATOM 588 N N . VAL A 1 81 ? -3.489 -3.408 10.443 1.00 98.81 81 VAL A N 1
ATOM 589 C CA . VAL A 1 81 ? -4.903 -3.407 10.074 1.00 98.81 81 VAL A CA 1
ATOM 590 C C . VAL A 1 81 ? -5.251 -2.007 9.581 1.00 98.81 81 VAL A C 1
ATOM 592 O O . VAL A 1 81 ? -5.083 -1.023 10.300 1.00 98.81 81 VAL A O 1
ATOM 595 N N . ILE A 1 82 ? -5.714 -1.929 8.339 1.00 98.81 82 ILE A N 1
ATOM 596 C CA . ILE A 1 82 ? -5.968 -0.690 7.612 1.00 98.81 82 ILE A CA 1
ATOM 597 C C . ILE A 1 82 ? -7.423 -0.709 7.148 1.00 98.81 82 ILE A C 1
ATOM 599 O O . ILE A 1 82 ? -7.828 -1.596 6.392 1.00 98.81 82 ILE A O 1
ATOM 603 N N . ARG A 1 83 ? -8.222 0.252 7.604 1.00 98.81 83 ARG A N 1
ATOM 604 C CA . ARG A 1 83 ? -9.634 0.365 7.241 1.00 98.81 83 ARG A CA 1
ATOM 605 C C . ARG A 1 83 ? -9.964 1.760 6.748 1.00 98.81 83 ARG A C 1
ATOM 607 O O . ARG A 1 83 ? -9.383 2.727 7.230 1.00 98.81 83 ARG A O 1
ATOM 614 N N . ASP A 1 84 ? -10.901 1.829 5.809 1.00 98.81 84 ASP A N 1
ATOM 615 C CA . ASP A 1 84 ? -11.457 3.090 5.310 1.00 98.81 84 ASP A CA 1
ATOM 616 C C . ASP A 1 84 ? -10.333 4.072 4.910 1.00 98.81 84 ASP A C 1
ATOM 618 O O . ASP A 1 84 ? -10.291 5.227 5.325 1.00 98.81 84 ASP A O 1
ATOM 622 N N . 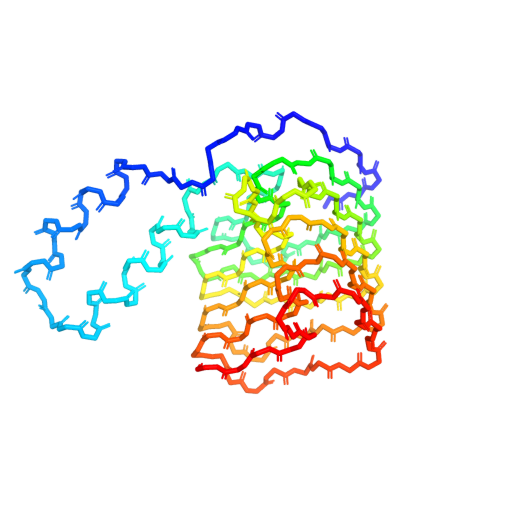ILE A 1 85 ? -9.352 3.560 4.157 1.00 98.81 85 ILE A N 1
ATOM 623 C CA . ILE A 1 85 ? -8.218 4.346 3.663 1.00 98.81 85 ILE A CA 1
ATOM 624 C C . ILE A 1 85 ? -8.495 4.825 2.242 1.00 98.81 85 ILE A C 1
ATOM 626 O O . ILE A 1 85 ? -8.937 4.050 1.394 1.00 98.81 85 ILE A O 1
ATOM 630 N N . GLU A 1 86 ? -8.167 6.074 1.954 1.00 98.88 86 GLU A N 1
ATOM 631 C CA . GLU A 1 86 ? -8.131 6.612 0.602 1.00 98.88 86 GLU A CA 1
ATOM 632 C C . GLU A 1 86 ? -6.696 7.002 0.252 1.00 98.88 86 GLU A C 1
ATOM 634 O O . GLU A 1 86 ? -6.051 7.745 0.988 1.00 98.88 86 GLU A O 1
ATOM 639 N N . VAL A 1 87 ? -6.183 6.497 -0.869 1.00 98.62 87 VAL A N 1
ATOM 640 C CA . VAL A 1 87 ? -4.880 6.903 -1.401 1.00 98.62 87 VAL A CA 1
ATOM 641 C C . VAL A 1 87 ? -5.037 7.344 -2.849 1.00 98.62 87 VAL A C 1
ATOM 643 O O . VAL A 1 87 ? -5.466 6.561 -3.704 1.00 98.62 87 VAL A O 1
ATOM 646 N N . ASN A 1 88 ? -4.665 8.594 -3.116 1.00 98.19 88 ASN A N 1
ATOM 647 C CA . ASN A 1 88 ? -4.626 9.184 -4.445 1.00 98.19 88 ASN A CA 1
ATOM 648 C C . ASN A 1 88 ? -3.171 9.410 -4.877 1.00 98.19 88 ASN A C 1
ATOM 650 O O . ASN A 1 88 ? -2.452 10.213 -4.284 1.00 98.19 88 ASN A O 1
ATOM 654 N N . GLY A 1 89 ? -2.752 8.663 -5.899 1.00 96.56 89 GLY A N 1
ATOM 655 C CA . GLY A 1 89 ? -1.438 8.759 -6.526 1.00 96.56 89 GLY A CA 1
ATOM 656 C C . GLY A 1 89 ? -1.362 9.765 -7.684 1.00 96.56 89 GLY A C 1
ATOM 657 O O . GLY A 1 89 ? -2.320 10.469 -8.012 1.00 96.56 89 GLY A O 1
ATOM 658 N N . THR A 1 90 ? -0.239 9.755 -8.403 1.00 94.88 90 THR A N 1
ATOM 659 C CA . THR A 1 90 ? -0.047 10.519 -9.652 1.00 94.88 90 THR A CA 1
ATOM 660 C C . THR A 1 90 ? -0.803 9.917 -10.833 1.00 94.88 90 THR A C 1
ATOM 662 O O . THR A 1 90 ? -0.892 8.699 -10.968 1.00 94.88 90 THR A O 1
ATOM 665 N N . GLY A 1 91 ? -1.310 10.765 -11.733 1.00 93.56 91 GLY A N 1
ATOM 666 C CA . GLY A 1 91 ? -2.049 10.311 -12.920 1.00 93.56 91 GLY A CA 1
ATOM 667 C C . GLY A 1 91 ? -1.249 9.375 -13.832 1.00 93.56 91 GLY A C 1
ATOM 668 O O . GLY A 1 91 ? -1.798 8.382 -14.302 1.00 93.56 91 GLY A O 1
ATOM 669 N N . GLU A 1 92 ? 0.040 9.660 -14.024 1.00 92.25 92 GLU A N 1
ATOM 670 C CA . GLU A 1 92 ? 0.975 8.754 -14.693 1.00 92.25 92 GLU A CA 1
ATOM 671 C C . GLU A 1 92 ? 1.585 7.790 -13.667 1.00 92.25 92 GLU A C 1
ATOM 673 O O . GLU A 1 92 ? 2.058 8.195 -12.598 1.00 92.25 92 GLU A O 1
ATOM 678 N N . TRP A 1 93 ? 1.537 6.493 -13.966 1.00 88.69 93 TRP A N 1
ATOM 679 C CA . TRP A 1 93 ? 1.886 5.433 -13.014 1.00 88.69 93 TRP A CA 1
ATOM 680 C C . TRP A 1 93 ? 3.391 5.334 -12.732 1.00 88.69 93 TRP A C 1
ATOM 682 O O . TRP A 1 93 ? 3.794 4.778 -11.709 1.00 88.69 93 TRP A O 1
ATOM 692 N N . ASP A 1 94 ? 4.234 5.795 -13.653 1.00 87.62 94 ASP A N 1
ATOM 693 C CA . ASP A 1 94 ? 5.693 5.756 -13.558 1.00 87.62 94 ASP A CA 1
ATOM 694 C C . ASP A 1 94 ? 6.281 6.979 -12.845 1.00 87.62 94 ASP A C 1
ATOM 696 O O . ASP A 1 94 ? 7.352 6.855 -12.248 1.00 87.62 94 ASP A O 1
ATOM 700 N N . ASP A 1 95 ? 5.543 8.089 -12.815 1.00 88.75 95 ASP A N 1
ATOM 701 C CA . ASP A 1 95 ? 5.832 9.272 -11.995 1.00 88.75 95 ASP A CA 1
ATOM 702 C C . ASP A 1 95 ? 5.534 9.056 -10.500 1.00 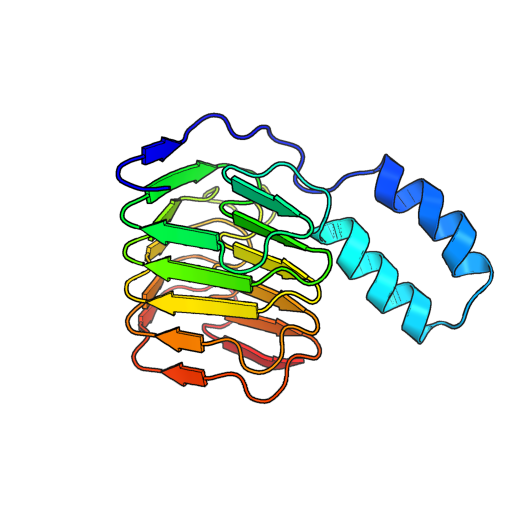88.75 95 ASP A C 1
ATOM 704 O O . ASP A 1 95 ? 6.034 9.793 -9.646 1.00 88.75 95 ASP A O 1
ATOM 708 N N . GLY A 1 96 ? 4.719 8.048 -10.182 1.00 89.12 96 GLY A N 1
ATOM 709 C CA . GLY A 1 96 ? 4.227 7.777 -8.837 1.00 89.12 96 GLY A CA 1
ATOM 710 C C . GLY A 1 96 ? 4.800 6.535 -8.180 1.00 89.12 96 GLY A C 1
ATOM 711 O O . GLY A 1 96 ? 5.721 5.865 -8.663 1.00 89.12 96 GLY A O 1
ATOM 712 N N . PHE A 1 97 ? 4.181 6.185 -7.057 1.00 93.81 97 PHE A N 1
ATOM 713 C CA . PHE A 1 97 ? 4.490 4.968 -6.330 1.00 93.81 97 PHE A CA 1
ATOM 714 C C . PHE A 1 97 ? 3.248 4.239 -5.834 1.00 93.81 97 PHE A C 1
ATOM 716 O O . PHE A 1 97 ? 2.143 4.481 -6.315 1.00 93.81 97 PHE A O 1
ATOM 723 N N . MET A 1 98 ? 3.458 3.254 -4.967 1.00 96.00 98 MET A N 1
ATOM 724 C CA . MET A 1 98 ? 2.413 2.352 -4.523 1.00 96.00 98 MET A CA 1
ATOM 725 C C . MET A 1 98 ? 1.536 2.973 -3.438 1.00 96.00 98 MET A C 1
ATOM 727 O O . MET A 1 98 ? 2.035 3.648 -2.539 1.00 96.00 98 MET A O 1
ATOM 731 N N . GLY A 1 99 ? 0.237 2.682 -3.463 1.00 97.94 99 GLY A N 1
ATOM 732 C CA . GLY A 1 99 ? -0.667 3.119 -2.403 1.00 97.94 99 GLY A CA 1
ATOM 733 C C . GLY A 1 99 ? -0.284 2.515 -1.050 1.00 97.94 99 GLY A C 1
ATOM 734 O O . GLY A 1 99 ? -0.106 3.238 -0.070 1.00 97.94 99 GLY A O 1
ATOM 735 N N . ILE A 1 100 ? -0.069 1.199 -1.007 1.00 98.50 100 ILE A N 1
ATOM 736 C CA . ILE A 1 100 ? 0.520 0.496 0.141 1.00 98.50 100 ILE A CA 1
ATOM 737 C C . ILE A 1 100 ? 1.683 -0.370 -0.336 1.00 98.50 100 ILE A C 1
ATOM 739 O O . ILE A 1 100 ? 1.535 -1.136 -1.284 1.00 98.50 100 ILE A O 1
ATOM 743 N N . THR A 1 101 ? 2.805 -0.300 0.374 1.00 97.62 101 THR A N 1
ATOM 744 C CA . THR A 1 101 ? 3.961 -1.181 0.199 1.00 97.62 101 THR A CA 1
ATOM 745 C C . THR A 1 101 ? 4.187 -1.992 1.470 1.00 97.62 101 THR A C 1
ATOM 747 O O . THR A 1 101 ? 4.529 -1.427 2.508 1.00 97.62 101 THR A O 1
ATOM 750 N N . GLY A 1 102 ? 4.033 -3.314 1.392 1.00 96.88 102 GLY A N 1
ATOM 751 C CA . GLY A 1 102 ? 4.397 -4.247 2.461 1.00 96.88 102 GLY A CA 1
ATOM 752 C C . GLY A 1 102 ? 5.641 -5.052 2.092 1.00 96.88 102 GLY A C 1
ATOM 753 O O . GLY A 1 102 ? 5.581 -5.881 1.186 1.00 96.88 102 GLY A O 1
ATOM 754 N N . MET A 1 103 ? 6.759 -4.821 2.787 1.00 94.56 103 MET A N 1
ATOM 755 C CA . MET A 1 103 ? 7.993 -5.611 2.666 1.00 94.56 103 MET A CA 1
ATOM 756 C C . MET A 1 103 ? 8.135 -6.515 3.881 1.00 94.56 103 MET A C 1
ATOM 758 O O . MET A 1 103 ? 8.321 -6.008 4.991 1.00 94.56 103 MET A O 1
ATOM 762 N N . GLU A 1 104 ? 8.029 -7.830 3.687 1.00 94.50 104 GLU A N 1
ATOM 763 C CA . GLU A 1 104 ? 8.099 -8.808 4.786 1.00 94.50 104 GLU A CA 1
ATOM 764 C C . GLU A 1 104 ? 7.150 -8.435 5.943 1.00 94.50 104 GLU A C 1
ATOM 766 O O . GLU A 1 104 ? 7.451 -8.623 7.119 1.00 94.50 104 GLU A O 1
ATOM 771 N N . SER A 1 105 ? 6.026 -7.797 5.604 1.00 97.25 105 SER A N 1
ATOM 772 C CA . SER A 1 105 ? 5.116 -7.155 6.551 1.00 97.25 105 SER A CA 1
ATOM 773 C C . SER A 1 105 ? 3.681 -7.371 6.106 1.00 97.25 105 SER A C 1
ATOM 775 O O . SER A 1 105 ? 3.327 -7.068 4.965 1.00 97.25 105 SER A O 1
ATOM 777 N N . ARG A 1 106 ? 2.854 -7.903 7.006 1.00 97.81 106 ARG A N 1
ATOM 778 C CA . ARG A 1 106 ? 1.486 -8.336 6.699 1.00 97.81 106 ARG A CA 1
ATOM 779 C C . ARG A 1 106 ? 0.512 -7.168 6.766 1.00 97.81 106 ARG A C 1
ATOM 781 O O . ARG A 1 106 ? 0.562 -6.366 7.696 1.00 97.81 106 ARG A O 1
ATOM 788 N N . VAL A 1 107 ? -0.442 -7.127 5.839 1.00 98.50 107 VAL A N 1
ATOM 789 C CA . VAL A 1 107 ? -1.548 -6.159 5.882 1.00 98.50 107 VAL A CA 1
ATOM 790 C C . VAL A 1 107 ? -2.904 -6.843 5.910 1.00 98.50 107 VAL A C 1
ATOM 792 O O . VAL A 1 107 ? -3.117 -7.862 5.261 1.00 98.50 107 VAL A O 1
ATOM 795 N N . THR A 1 108 ? -3.844 -6.253 6.639 1.00 98.81 108 THR A N 1
ATOM 796 C CA . THR A 1 108 ? -5.279 -6.496 6.479 1.00 98.81 108 THR A CA 1
ATOM 797 C C . THR A 1 108 ? -5.933 -5.192 6.063 1.00 98.81 108 THR A C 1
ATOM 799 O O . THR A 1 108 ? -6.085 -4.296 6.886 1.00 98.81 108 THR A O 1
ATOM 802 N N . VAL A 1 109 ? -6.312 -5.087 4.793 1.00 98.88 109 VAL A N 1
ATOM 803 C CA . VAL A 1 109 ? -6.952 -3.908 4.208 1.00 98.88 109 VAL A CA 1
ATOM 804 C C . VAL A 1 109 ? -8.431 -4.187 3.978 1.00 98.88 109 VAL A C 1
ATOM 806 O O . VAL A 1 109 ? -8.795 -5.172 3.327 1.00 98.88 109 VAL A O 1
ATOM 809 N N . THR A 1 110 ? -9.294 -3.318 4.500 1.00 98.88 110 THR A N 1
ATOM 810 C CA . THR A 1 110 ? -10.742 -3.366 4.256 1.00 98.88 110 THR A CA 1
ATOM 811 C C . THR A 1 110 ? -11.279 -1.996 3.883 1.00 98.88 110 THR A C 1
ATOM 813 O O . THR A 1 110 ? -10.908 -1.024 4.531 1.00 98.88 110 THR A O 1
ATOM 816 N N . ASN A 1 111 ? -12.192 -1.918 2.912 1.00 98.75 111 ASN A N 1
ATOM 817 C CA . ASN A 1 111 ? -12.790 -0.647 2.479 1.00 98.75 111 ASN A CA 1
ATOM 818 C C . ASN A 1 111 ? -11.750 0.402 2.035 1.00 98.75 111 ASN A C 1
ATOM 820 O O . ASN A 1 111 ? -11.903 1.591 2.293 1.00 98.75 111 ASN A O 1
ATOM 824 N N . GLY A 1 112 ? -10.670 -0.027 1.379 1.00 98.81 112 GLY A N 1
ATOM 825 C CA . GLY A 1 112 ? -9.697 0.895 0.800 1.00 98.81 112 GLY A CA 1
ATOM 826 C C . GLY A 1 112 ? -10.157 1.442 -0.552 1.00 98.81 112 GLY A C 1
ATOM 827 O O . GLY A 1 112 ? -10.797 0.732 -1.328 1.00 98.81 112 GLY A O 1
ATOM 828 N N . THR A 1 113 ? -9.784 2.677 -0.869 1.00 98.94 113 THR A N 1
ATOM 829 C CA . THR A 1 113 ? -9.887 3.252 -2.213 1.00 98.94 113 THR A CA 1
ATOM 830 C C . THR A 1 113 ? -8.502 3.668 -2.684 1.00 98.94 113 THR A C 1
ATOM 832 O O . THR A 1 113 ? -7.892 4.571 -2.122 1.00 98.94 113 THR A O 1
ATOM 835 N N . PHE A 1 114 ? -8.014 3.015 -3.734 1.00 98.81 114 PHE A N 1
ATOM 836 C CA . PHE A 1 114 ? -6.719 3.288 -4.345 1.00 98.81 114 PHE A CA 1
ATOM 837 C C . PHE A 1 114 ? -6.951 3.807 -5.750 1.00 98.81 114 PHE A C 1
ATOM 839 O O . PHE A 1 114 ? -7.490 3.107 -6.606 1.00 98.81 114 PHE A O 1
ATOM 846 N N . THR A 1 115 ? -6.565 5.052 -5.981 1.00 98.62 115 THR A N 1
ATOM 847 C CA . THR A 1 115 ? -6.719 5.705 -7.276 1.00 98.62 115 THR A CA 1
ATOM 848 C C . THR A 1 115 ? -5.358 6.196 -7.728 1.00 98.62 115 THR A C 1
ATOM 850 O O . THR A 1 115 ? -4.637 6.757 -6.908 1.00 98.62 115 THR A O 1
ATOM 853 N N . ASN A 1 116 ? -5.032 6.053 -9.018 1.00 97.75 116 ASN A N 1
ATOM 854 C CA . ASN A 1 116 ? -3.779 6.558 -9.596 1.00 97.75 116 ASN A CA 1
ATOM 855 C C . ASN A 1 116 ? -2.499 5.933 -8.992 1.00 97.75 116 ASN A C 1
ATOM 857 O O . ASN A 1 116 ? -2.542 5.062 -8.130 1.00 97.75 116 ASN A O 1
ATOM 861 N N . GLY A 1 117 ? -1.328 6.389 -9.433 1.00 94.56 117 GLY A N 1
ATOM 862 C CA . GLY A 1 117 ? -0.034 5.913 -8.953 1.00 94.56 117 GLY A CA 1
ATOM 863 C C . GLY A 1 117 ? 0.378 4.582 -9.578 1.00 94.56 117 GLY A C 1
ATOM 864 O O . GLY A 1 117 ? -0.247 4.083 -10.517 1.00 94.56 117 GLY A O 1
ATOM 865 N N . ARG A 1 118 ? 1.467 4.005 -9.059 1.00 96.00 118 ARG A N 1
ATOM 866 C CA . ARG A 1 118 ? 2.060 2.786 -9.612 1.00 96.00 118 ARG A CA 1
ATOM 867 C C . ARG A 1 118 ? 1.183 1.574 -9.334 1.00 96.00 118 ARG A C 1
ATOM 869 O O . ARG A 1 118 ? 0.427 1.190 -10.204 1.00 96.00 118 ARG A O 1
ATOM 876 N N . ASP A 1 119 ? 1.254 0.965 -8.157 1.00 98.00 119 ASP A N 1
ATOM 877 C CA . ASP A 1 119 ? 0.373 -0.160 -7.814 1.00 98.00 119 ASP A CA 1
ATOM 878 C C . ASP A 1 119 ? -0.538 0.268 -6.664 1.00 98.00 119 ASP A C 1
ATOM 880 O O . ASP A 1 119 ? -0.094 0.994 -5.778 1.00 98.00 119 ASP A O 1
ATOM 884 N N . GLY A 1 120 ? -1.797 -0.162 -6.638 1.00 98.44 120 GLY A N 1
ATOM 885 C CA . GLY A 1 120 ? -2.669 0.162 -5.507 1.00 98.44 120 GLY A CA 1
ATOM 886 C C . GLY A 1 120 ? -2.092 -0.398 -4.207 1.00 98.44 120 GLY A C 1
ATOM 887 O O . GLY A 1 120 ? -1.857 0.333 -3.247 1.00 98.44 120 GLY A O 1
ATOM 888 N N . ILE A 1 121 ? -1.772 -1.692 -4.215 1.00 98.75 121 ILE A N 1
ATOM 889 C CA . ILE A 1 121 ? -1.059 -2.377 -3.137 1.00 98.75 121 ILE A CA 1
ATOM 890 C C . ILE A 1 121 ? 0.035 -3.263 -3.736 1.00 98.75 121 ILE A C 1
ATOM 892 O O . ILE A 1 121 ? -0.235 -4.093 -4.602 1.00 98.75 121 ILE A O 1
ATOM 896 N N . TYR A 1 122 ? 1.255 -3.129 -3.227 1.00 98.25 122 TYR A N 1
ATOM 897 C CA . TYR A 1 122 ? 2.392 -3.991 -3.523 1.00 98.25 122 TYR A CA 1
ATOM 898 C C . TYR A 1 122 ? 2.836 -4.742 -2.272 1.00 98.25 122 TYR A C 1
ATOM 900 O O . TYR A 1 122 ? 3.137 -4.135 -1.242 1.00 98.25 122 TYR A O 1
ATOM 908 N N . LEU A 1 123 ? 2.899 -6.065 -2.375 1.00 97.88 123 LEU A N 1
ATOM 909 C CA . LEU A 1 123 ? 3.263 -6.966 -1.292 1.00 97.88 123 LEU A CA 1
ATOM 910 C C . LEU A 1 123 ? 4.428 -7.844 -1.714 1.00 97.88 123 LEU A C 1
ATOM 912 O O . LEU A 1 123 ? 4.393 -8.462 -2.775 1.00 97.88 123 LEU A O 1
ATOM 916 N N . HIS A 1 124 ? 5.440 -7.917 -0.859 1.00 95.62 124 HIS A N 1
ATOM 917 C CA . HIS A 1 124 ? 6.610 -8.750 -1.071 1.00 95.62 124 HIS A CA 1
ATOM 918 C C . HIS A 1 124 ? 6.898 -9.584 0.165 1.00 95.62 124 HIS A C 1
ATOM 920 O O . HIS A 1 124 ? 7.156 -9.015 1.230 1.00 95.62 124 HIS A O 1
ATOM 926 N N . ARG A 1 125 ? 6.856 -10.915 0.030 1.00 94.69 125 ARG A N 1
ATOM 927 C CA . ARG A 1 125 ? 7.001 -11.854 1.160 1.00 94.69 125 ARG A CA 1
ATOM 928 C C . ARG A 1 125 ? 6.075 -11.515 2.334 1.00 94.69 125 ARG A C 1
ATOM 930 O O . ARG A 1 125 ? 6.450 -11.621 3.497 1.00 94.69 125 ARG A O 1
ATOM 937 N N . ALA A 1 126 ? 4.869 -11.044 2.030 1.00 96.69 126 ALA A N 1
ATOM 938 C CA . ALA A 1 126 ? 3.896 -10.582 3.016 1.00 96.69 126 ALA A CA 1
ATOM 939 C C . ALA A 1 126 ? 2.777 -11.614 3.193 1.00 96.69 126 ALA A C 1
ATOM 941 O O . ALA A 1 126 ? 1.590 -11.297 3.050 1.00 96.69 126 ALA A O 1
ATOM 942 N N . ASP A 1 127 ? 3.173 -12.863 3.434 1.00 97.81 127 ASP A N 1
ATOM 943 C CA . ASP A 1 127 ? 2.285 -14.023 3.397 1.00 97.81 127 ASP A CA 1
ATOM 944 C C . ASP A 1 127 ? 1.057 -13.845 4.287 1.00 97.81 127 ASP A C 1
ATOM 946 O O . ASP A 1 127 ? 1.128 -13.267 5.371 1.00 97.81 127 ASP A O 1
ATOM 950 N N . GLY A 1 128 ? -0.084 -14.353 3.825 1.00 98.31 128 GLY A N 1
ATOM 951 C CA . GLY A 1 128 ? -1.373 -14.273 4.507 1.00 98.31 128 GLY A CA 1
ATOM 952 C C . GLY A 1 128 ? -1.878 -12.853 4.760 1.00 98.31 128 GLY A C 1
ATOM 953 O O . GLY A 1 128 ? -2.583 -12.619 5.746 1.00 98.31 128 GLY A O 1
ATOM 954 N N . SER A 1 129 ? -1.497 -11.908 3.901 1.00 98.75 129 SER A N 1
ATOM 955 C CA . SER A 1 129 ? -2.136 -10.595 3.828 1.00 98.75 129 SER A CA 1
ATOM 956 C C . SER A 1 129 ? -3.550 -10.701 3.257 1.00 98.75 129 SER A C 1
ATOM 958 O O . SER A 1 129 ? -3.855 -11.564 2.434 1.00 98.75 129 SER A O 1
ATOM 960 N N . ILE A 1 130 ? -4.427 -9.802 3.689 1.00 98.94 130 ILE A N 1
ATOM 961 C CA . ILE A 1 130 ? -5.838 -9.774 3.312 1.00 98.94 130 ILE A CA 1
ATOM 962 C C . ILE A 1 130 ? -6.145 -8.414 2.696 1.00 98.94 130 ILE A C 1
ATOM 964 O O . ILE A 1 130 ? -5.865 -7.384 3.301 1.00 98.94 130 ILE A O 1
ATOM 968 N N . VAL A 1 131 ? -6.772 -8.402 1.524 1.00 98.88 131 VAL A N 1
ATOM 969 C CA . VAL A 1 131 ? -7.310 -7.196 0.888 1.00 98.88 131 VAL A CA 1
ATOM 970 C C . VAL A 1 131 ? -8.743 -7.486 0.478 1.00 98.88 131 VAL A C 1
ATOM 972 O O . VAL A 1 131 ? -8.987 -8.359 -0.360 1.00 98.88 131 VAL A O 1
ATOM 975 N N . ARG A 1 132 ? -9.705 -6.769 1.060 1.00 98.81 132 ARG A N 1
ATOM 976 C CA . ARG A 1 132 ? -11.119 -6.987 0.746 1.00 98.81 132 ARG A CA 1
ATOM 977 C C . ARG A 1 132 ? -11.971 -5.735 0.717 1.00 98.81 132 ARG A C 1
ATOM 979 O O . ARG A 1 132 ? -11.608 -4.722 1.315 1.00 98.81 132 ARG A O 1
ATOM 986 N N . ASN A 1 133 ? -13.129 -5.827 0.064 1.00 98.88 133 ASN A N 1
ATOM 987 C CA . ASN A 1 133 ? -14.113 -4.743 -0.037 1.00 98.88 133 ASN A CA 1
ATOM 988 C C . ASN A 1 133 ? -13.500 -3.414 -0.511 1.00 98.88 133 ASN A C 1
ATOM 990 O O . ASN A 1 133 ? -13.933 -2.347 -0.092 1.00 98.88 133 ASN A O 1
ATOM 994 N N . SER A 1 134 ? -12.441 -3.468 -1.318 1.00 98.88 134 SER A N 1
ATOM 995 C CA . SER A 1 134 ? -11.654 -2.298 -1.705 1.00 98.88 134 SER A CA 1
ATOM 996 C C . SER A 1 134 ? -11.812 -1.999 -3.193 1.00 98.88 134 SER A C 1
ATOM 998 O O . SER A 1 134 ? -12.078 -2.884 -4.009 1.00 98.88 134 SER A O 1
ATOM 1000 N N . THR A 1 135 ? -11.669 -0.730 -3.552 1.00 98.94 135 THR A N 1
ATOM 1001 C CA . THR A 1 135 ? -11.768 -0.247 -4.928 1.00 98.94 135 THR A CA 1
ATOM 1002 C C . THR A 1 135 ? -10.404 0.206 -5.422 1.00 98.94 135 THR A C 1
ATOM 1004 O O . THR A 1 135 ? -9.728 0.983 -4.756 1.00 98.94 135 THR A O 1
ATOM 1007 N N . PHE A 1 136 ? -10.038 -0.247 -6.613 1.00 98.88 136 PHE A N 1
ATOM 1008 C CA . PHE A 1 136 ? -8.806 0.096 -7.309 1.00 98.88 136 PHE A CA 1
ATOM 1009 C C . PHE A 1 136 ? -9.163 0.726 -8.647 1.00 98.88 136 PHE A C 1
ATOM 1011 O O . PHE A 1 136 ? -10.102 0.270 -9.313 1.00 98.88 136 PHE A O 1
ATOM 1018 N N . ARG A 1 137 ? -8.489 1.827 -8.993 1.00 98.56 137 ARG A N 1
ATOM 1019 C CA . ARG A 1 137 ? -8.728 2.548 -10.243 1.00 98.56 137 ARG A CA 1
ATOM 1020 C C . ARG A 1 137 ? -7.466 3.171 -10.807 1.00 98.56 137 ARG A C 1
ATOM 1022 O O . ARG A 1 137 ? -6.832 3.993 -10.146 1.00 98.56 137 ARG A O 1
ATOM 1029 N N . ARG A 1 138 ? -7.191 2.903 -12.087 1.00 97.88 138 ARG A N 1
ATOM 1030 C CA . ARG A 1 138 ? -6.133 3.589 -12.859 1.00 97.88 138 ARG A CA 1
ATOM 1031 C C . ARG A 1 138 ? -4.733 3.443 -12.252 1.00 97.88 138 ARG A C 1
ATOM 1033 O O . ARG A 1 138 ? -3.884 4.310 -12.420 1.00 97.88 138 ARG A O 1
ATOM 1040 N N . ASN A 1 139 ? -4.498 2.346 -11.538 1.00 97.94 139 ASN A N 1
ATOM 1041 C CA . ASN A 1 139 ? -3.161 1.912 -11.149 1.00 97.94 139 ASN A CA 1
ATOM 1042 C C . ASN A 1 139 ? -2.521 1.125 -12.311 1.00 97.94 139 ASN A C 1
ATOM 1044 O O . ASN A 1 139 ? -3.220 0.605 -13.180 1.00 97.94 139 ASN A O 1
ATOM 1048 N N . ARG A 1 140 ? -1.203 0.933 -12.306 1.00 97.12 140 ARG A N 1
ATOM 1049 C CA . ARG A 1 140 ? -0.531 -0.084 -13.131 1.00 97.12 140 ARG A CA 1
ATOM 1050 C C . ARG A 1 140 ? -1.075 -1.483 -12.830 1.00 97.12 140 ARG A C 1
ATOM 1052 O O . ARG A 1 140 ? -1.533 -2.178 -13.740 1.00 97.12 140 ARG A O 1
ATOM 1059 N N . TYR A 1 141 ? -1.019 -1.859 -11.554 1.00 98.44 141 TYR A N 1
ATOM 1060 C CA . TYR A 1 141 ? -1.681 -3.034 -10.996 1.00 98.44 141 TYR A CA 1
ATOM 1061 C C . TYR A 1 141 ? -2.544 -2.628 -9.806 1.00 98.44 141 TYR A C 1
ATOM 1063 O O . TYR A 1 141 ? -2.134 -1.780 -9.016 1.00 98.44 141 TYR A O 1
ATOM 1071 N N . GLY A 1 142 ? -3.708 -3.248 -9.630 1.00 98.62 142 GLY A N 1
ATOM 1072 C CA . GLY A 1 142 ? -4.513 -3.029 -8.427 1.00 98.62 142 GLY A CA 1
ATOM 1073 C C . GLY A 1 142 ? -3.817 -3.611 -7.195 1.00 98.62 142 GLY A C 1
ATOM 1074 O O . GLY A 1 142 ? -3.372 -2.872 -6.318 1.00 98.62 142 GLY A O 1
ATOM 1075 N N . VAL A 1 143 ? -3.654 -4.936 -7.166 1.00 98.81 143 VAL A N 1
ATOM 1076 C CA . VAL A 1 143 ? -2.855 -5.653 -6.161 1.00 98.81 143 VAL A CA 1
ATOM 1077 C C . VAL A 1 143 ? -1.747 -6.454 -6.834 1.00 98.81 143 VAL A C 1
ATOM 1079 O O . VAL A 1 143 ? -1.981 -7.218 -7.769 1.00 98.81 143 VAL A O 1
ATOM 1082 N N . HIS A 1 144 ? -0.535 -6.308 -6.320 1.00 98.31 144 HIS A N 1
ATOM 1083 C CA . HIS A 1 144 ? 0.660 -6.970 -6.808 1.00 98.31 144 HIS A CA 1
ATOM 1084 C C . HIS A 1 144 ? 1.267 -7.821 -5.694 1.00 98.31 144 HIS A C 1
ATOM 1086 O O . HIS A 1 144 ? 1.788 -7.295 -4.712 1.00 98.31 144 HIS A O 1
ATOM 1092 N N . LEU A 1 145 ? 1.192 -9.142 -5.862 1.00 98.00 145 LEU A N 1
ATOM 1093 C CA . LEU A 1 145 ? 1.727 -10.135 -4.935 1.00 98.00 145 LEU A CA 1
ATOM 1094 C C . LEU A 1 145 ? 3.047 -10.679 -5.482 1.00 98.00 145 LEU A C 1
ATOM 1096 O O . LEU A 1 145 ? 3.049 -11.366 -6.499 1.00 98.00 145 LEU A O 1
ATOM 1100 N N . MET A 1 146 ? 4.153 -10.369 -4.815 1.00 95.56 146 MET A N 1
ATOM 1101 C CA . MET A 1 146 ? 5.489 -10.836 -5.171 1.00 95.56 146 MET A CA 1
ATOM 1102 C C . MET A 1 146 ? 6.004 -11.773 -4.080 1.00 95.56 146 MET A C 1
ATOM 1104 O O . MET A 1 146 ? 6.119 -11.366 -2.921 1.00 95.56 146 MET A O 1
ATOM 1108 N N . TYR A 1 147 ? 6.268 -13.038 -4.410 1.00 94.69 147 TYR A N 1
ATOM 1109 C CA . TYR A 1 147 ? 6.670 -14.068 -3.441 1.00 94.69 147 TYR A CA 1
ATOM 1110 C C . TYR A 1 147 ? 5.793 -14.083 -2.181 1.00 94.69 147 TYR A C 1
ATOM 1112 O O . TYR A 1 147 ? 6.295 -14.217 -1.069 1.00 94.69 147 TYR A O 1
ATOM 1120 N N . THR A 1 148 ? 4.490 -13.855 -2.359 1.00 96.12 148 THR A N 1
ATOM 1121 C CA . THR A 1 148 ? 3.521 -13.719 -1.270 1.00 96.12 148 THR A CA 1
ATOM 1122 C C . THR A 1 148 ? 2.483 -14.832 -1.385 1.00 96.12 148 THR A C 1
ATOM 1124 O O . THR A 1 148 ? 1.677 -14.844 -2.315 1.00 96.12 148 THR A O 1
ATOM 1127 N N . GLY A 1 149 ? 2.524 -15.775 -0.448 1.00 97.12 149 GLY A N 1
ATOM 1128 C CA . GLY A 1 149 ? 1.604 -16.901 -0.320 1.00 97.12 149 GLY A CA 1
ATOM 1129 C C . GLY A 1 149 ? 0.420 -16.616 0.605 1.00 97.12 149 GLY A C 1
ATOM 1130 O O . GLY A 1 149 ? 0.379 -15.610 1.311 1.00 97.12 149 GLY A O 1
ATOM 1131 N N . ASP A 1 150 ? -0.567 -17.515 0.593 1.00 97.88 150 ASP A N 1
ATOM 1132 C CA . ASP A 1 150 ? -1.737 -17.529 1.490 1.00 97.88 150 ASP A CA 1
ATOM 1133 C C . ASP A 1 150 ? -2.560 -16.227 1.559 1.00 97.88 150 ASP A C 1
ATOM 1135 O O . ASP A 1 150 ? -3.351 -16.029 2.482 1.00 97.88 150 ASP A O 1
ATOM 1139 N N . ALA A 1 151 ? -2.400 -15.326 0.587 1.00 98.38 151 ALA A N 1
ATOM 1140 C CA . ALA A 1 151 ? -3.112 -14.058 0.563 1.00 98.38 151 ALA A CA 1
ATOM 1141 C C . ALA A 1 151 ? -4.595 -14.238 0.202 1.00 98.38 151 ALA A C 1
ATOM 1143 O O . ALA A 1 151 ? -4.950 -15.018 -0.684 1.00 98.38 151 ALA A O 1
ATOM 1144 N N . LEU A 1 152 ? -5.463 -13.454 0.844 1.00 98.75 152 LEU A N 1
ATOM 1145 C CA . LEU A 1 152 ? -6.885 -13.378 0.510 1.00 98.75 152 LEU A CA 1
ATOM 1146 C C . LEU A 1 152 ? -7.185 -12.057 -0.192 1.00 98.75 152 LEU A C 1
ATOM 1148 O O . LEU A 1 152 ? -7.178 -11.002 0.440 1.00 98.75 152 LEU A O 1
ATOM 1152 N N . ILE A 1 153 ? -7.521 -12.131 -1.479 1.00 98.62 153 ILE A N 1
ATOM 1153 C CA . ILE A 1 153 ? -8.001 -10.994 -2.269 1.00 98.62 153 ILE A CA 1
ATOM 1154 C C . ILE A 1 153 ? -9.467 -11.259 -2.622 1.00 98.62 153 ILE A C 1
ATOM 1156 O O . ILE A 1 153 ? -9.751 -12.086 -3.485 1.00 98.62 153 ILE A O 1
ATOM 1160 N N . ALA A 1 154 ? -10.402 -10.602 -1.935 1.00 98.75 154 ALA A N 1
ATOM 1161 C CA . ALA A 1 154 ? -11.831 -10.921 -2.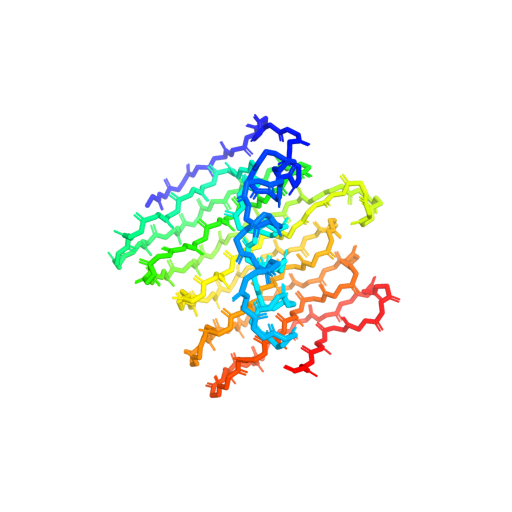030 1.00 98.75 154 ALA A CA 1
ATOM 1162 C C . ALA A 1 154 ? -12.711 -9.670 -2.100 1.00 98.75 154 ALA A C 1
ATOM 1164 O O . ALA A 1 154 ? -12.413 -8.668 -1.467 1.00 98.75 154 ALA A O 1
ATOM 1165 N N . ASP A 1 155 ? -13.812 -9.729 -2.850 1.00 98.69 155 ASP A N 1
ATOM 1166 C CA . ASP A 1 155 ? -14.832 -8.667 -2.885 1.00 98.69 155 ASP A CA 1
ATOM 1167 C C . ASP A 1 155 ? -14.293 -7.272 -3.264 1.00 98.69 155 ASP A C 1
ATOM 1169 O O . ASP A 1 155 ? -14.824 -6.238 -2.862 1.00 98.69 155 ASP A O 1
ATOM 1173 N N . ASN A 1 156 ? -13.212 -7.233 -4.045 1.00 98.81 156 ASN A N 1
ATOM 1174 C CA . ASN A 1 156 ? -12.615 -5.994 -4.532 1.00 98.81 156 ASN A CA 1
ATOM 1175 C C . ASN A 1 156 ? -13.141 -5.638 -5.926 1.00 98.81 156 ASN A C 1
ATOM 1177 O O . ASN A 1 156 ? -13.467 -6.510 -6.732 1.00 98.81 156 ASN A O 1
ATOM 1181 N N . SER A 1 157 ? -13.165 -4.344 -6.232 1.00 98.81 157 SER A N 1
ATOM 1182 C CA . SER A 1 157 ? -13.493 -3.823 -7.556 1.00 98.81 157 SER A CA 1
ATOM 1183 C C . SER A 1 157 ? -12.248 -3.225 -8.201 1.00 98.81 157 SER A C 1
ATOM 1185 O O . SER A 1 157 ? -11.825 -2.142 -7.807 1.00 98.81 157 SER A O 1
ATOM 1187 N N . PHE A 1 158 ? -11.750 -3.872 -9.249 1.00 98.69 158 PHE A N 1
ATOM 1188 C CA . PHE A 1 158 ? -10.658 -3.387 -10.096 1.00 98.69 158 PHE A CA 1
ATOM 1189 C C . PHE A 1 158 ? -11.236 -2.791 -11.379 1.00 98.69 158 PHE A C 1
ATOM 1191 O O . PHE A 1 158 ? -12.086 -3.428 -12.014 1.00 98.69 158 PHE A O 1
ATOM 1198 N N . ARG A 1 159 ? -10.866 -1.554 -11.719 1.00 98.19 159 ARG A N 1
ATOM 1199 C CA . ARG A 1 159 ? -11.300 -0.888 -12.955 1.00 98.19 159 ARG A CA 1
ATOM 1200 C C . ARG A 1 159 ? -10.193 -0.024 -13.539 1.00 98.19 159 ARG A C 1
ATOM 1202 O O . ARG A 1 159 ? -9.603 0.803 -12.853 1.00 98.19 159 ARG A O 1
ATOM 1209 N N . ASP A 1 160 ? -10.019 -0.126 -14.851 1.00 97.94 160 ASP A N 1
ATOM 1210 C CA . ASP A 1 160 ? -9.119 0.732 -15.626 1.00 97.94 160 ASP A CA 1
ATOM 1211 C C . ASP A 1 160 ? -7.647 0.636 -15.192 1.00 97.94 160 ASP A C 1
ATOM 1213 O O . ASP A 1 160 ? -6.877 1.572 -15.406 1.00 97.94 160 ASP A O 1
ATOM 1217 N N . GLU A 1 161 ? -7.234 -0.475 -14.571 1.00 97.94 161 GLU A N 1
ATOM 1218 C CA . GLU A 1 161 ? -5.815 -0.750 -14.372 1.00 97.94 161 GLU A CA 1
ATOM 1219 C C . GLU A 1 161 ? -5.104 -0.895 -15.722 1.00 97.94 161 GLU A C 1
ATOM 1221 O O . GLU A 1 161 ? -5.637 -1.475 -16.669 1.00 97.94 161 GLU A O 1
ATOM 1226 N N . ILE A 1 162 ? -3.875 -0.385 -15.805 1.00 97.06 162 ILE A N 1
ATOM 1227 C CA . ILE A 1 162 ? -3.122 -0.312 -17.066 1.00 97.06 162 ILE A CA 1
ATOM 1228 C C . ILE A 1 162 ? -2.744 -1.708 -17.564 1.00 97.06 162 ILE A C 1
ATOM 1230 O O . ILE A 1 162 ? -2.777 -1.961 -18.767 1.00 97.06 162 ILE A O 1
ATOM 1234 N N . PHE A 1 163 ? -2.382 -2.614 -16.650 1.00 96.62 163 PHE A N 1
ATOM 1235 C CA . PHE A 1 163 ? -2.033 -3.989 -17.001 1.00 96.62 163 PHE A CA 1
ATOM 1236 C C . PHE A 1 163 ? -3.024 -5.011 -16.445 1.00 96.62 163 PHE A C 1
ATOM 1238 O O . PHE A 1 163 ? -3.568 -5.799 -17.216 1.00 96.62 163 PHE A O 1
ATOM 1245 N N . ALA A 1 164 ? -3.249 -5.041 -15.127 1.00 98.06 164 ALA A N 1
ATOM 1246 C CA . ALA A 1 164 ? -4.147 -6.020 -14.514 1.00 98.06 164 ALA A CA 1
ATOM 1247 C C . ALA A 1 164 ? -4.665 -5.575 -13.141 1.00 98.06 164 ALA A C 1
ATOM 1249 O O . ALA A 1 164 ? -3.956 -4.921 -12.381 1.00 98.06 164 ALA A O 1
ATOM 1250 N N . GLY A 1 165 ? -5.869 -6.020 -12.774 1.00 98.31 165 GLY A N 1
ATOM 1251 C CA . GLY A 1 165 ? -6.393 -5.832 -11.419 1.00 98.31 165 GLY A CA 1
ATOM 1252 C C . GLY A 1 165 ? -5.544 -6.541 -10.360 1.00 98.31 165 GLY A C 1
ATOM 1253 O O . GLY A 1 165 ? -5.202 -5.949 -9.341 1.00 98.31 165 GLY A O 1
ATOM 1254 N N . ILE A 1 166 ? -5.144 -7.789 -10.620 1.00 98.50 166 ILE A N 1
ATOM 1255 C CA . ILE A 1 166 ? -4.307 -8.587 -9.717 1.00 98.50 166 ILE A CA 1
ATOM 1256 C C . ILE A 1 166 ? -3.168 -9.213 -10.521 1.00 98.50 166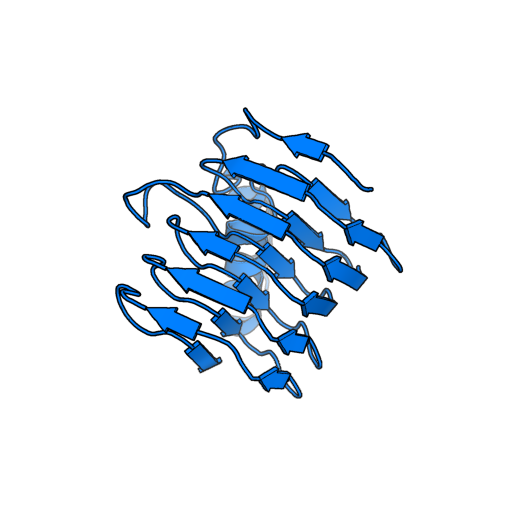 ILE A C 1
ATOM 1258 O O . ILE A 1 166 ? -3.408 -9.781 -11.586 1.00 98.50 166 ILE A O 1
ATOM 1262 N N . THR A 1 167 ? -1.947 -9.147 -9.994 1.00 97.88 167 THR A N 1
ATOM 1263 C CA . THR A 1 167 ? -0.800 -9.912 -10.496 1.00 97.88 167 THR A CA 1
ATOM 1264 C C . THR A 1 167 ? -0.153 -10.713 -9.368 1.00 97.88 167 THR A C 1
ATOM 1266 O O . THR A 1 167 ? -0.088 -10.247 -8.227 1.00 97.88 167 THR A O 1
ATOM 1269 N N . VAL A 1 168 ? 0.293 -11.927 -9.691 1.00 96.94 168 VAL A N 1
ATOM 1270 C CA . VAL A 1 168 ? 0.921 -12.877 -8.763 1.00 96.94 168 VAL A CA 1
ATOM 1271 C C . VAL A 1 168 ? 2.212 -13.375 -9.398 1.00 96.94 168 VAL A C 1
ATOM 1273 O O . VAL A 1 168 ? 2.179 -13.842 -10.539 1.00 96.94 168 VAL A O 1
ATOM 1276 N N . MET A 1 169 ? 3.327 -13.252 -8.678 1.00 91.00 169 MET A N 1
ATOM 1277 C CA . MET A 1 169 ? 4.674 -13.598 -9.141 1.00 91.00 169 MET A CA 1
ATOM 1278 C C . MET A 1 169 ? 5.488 -14.328 -8.079 1.00 91.00 169 MET A C 1
ATOM 1280 O O . MET A 1 169 ? 5.350 -13.996 -6.878 1.00 91.00 169 MET A O 1
#